Protein AF-A0A351D1X6-F1 (afdb_monomer)

Structure (mmCIF, N/CA/C/O backbone):
data_AF-A0A351D1X6-F1
#
_entry.id   AF-A0A351D1X6-F1
#
loop_
_atom_site.group_PDB
_atom_site.id
_atom_site.type_symbol
_atom_site.label_atom_id
_atom_site.label_alt_id
_atom_site.label_comp_id
_atom_site.label_asym_id
_atom_site.label_entity_id
_atom_site.label_seq_id
_atom_site.pdbx_PDB_ins_code
_atom_site.Cartn_x
_atom_site.Cartn_y
_atom_site.Cartn_z
_atom_site.occupancy
_atom_site.B_iso_or_equiv
_atom_site.auth_seq_id
_atom_site.auth_comp_id
_atom_site.auth_asym_id
_atom_site.auth_atom_id
_atom_site.pdbx_PDB_model_num
ATOM 1 N N . MET A 1 1 ? 27.688 -21.313 -20.473 1.00 49.59 1 MET A N 1
ATOM 2 C CA . MET A 1 1 ? 27.042 -20.273 -21.289 1.00 49.59 1 MET A CA 1
ATOM 3 C C . MET A 1 1 ? 27.220 -18.978 -20.547 1.00 49.59 1 MET A C 1
ATOM 5 O O . MET A 1 1 ? 26.567 -18.770 -19.530 1.00 49.59 1 MET A O 1
ATOM 9 N N . THR A 1 2 ? 28.220 -18.213 -20.957 1.00 63.78 2 THR A N 1
ATOM 10 C CA . THR A 1 2 ? 28.425 -16.863 -20.438 1.00 63.78 2 THR A CA 1
ATOM 11 C C . THR A 1 2 ? 27.313 -15.959 -20.983 1.00 63.78 2 THR A C 1
ATOM 13 O O . THR A 1 2 ? 26.725 -16.268 -22.016 1.00 63.78 2 THR A O 1
ATOM 16 N N . GLU A 1 3 ? 26.976 -14.866 -20.295 1.00 62.94 3 GLU A N 1
ATOM 17 C CA . GLU A 1 3 ? 25.998 -13.885 -20.813 1.00 62.94 3 GLU A CA 1
ATOM 18 C C . GLU A 1 3 ? 26.457 -13.287 -22.157 1.00 62.94 3 GLU A C 1
ATOM 20 O O . GLU A 1 3 ? 25.637 -12.904 -22.985 1.00 62.94 3 GLU A O 1
ATOM 25 N N . PHE A 1 4 ? 27.769 -13.311 -22.407 1.00 60.38 4 PHE A N 1
ATOM 26 C CA . PH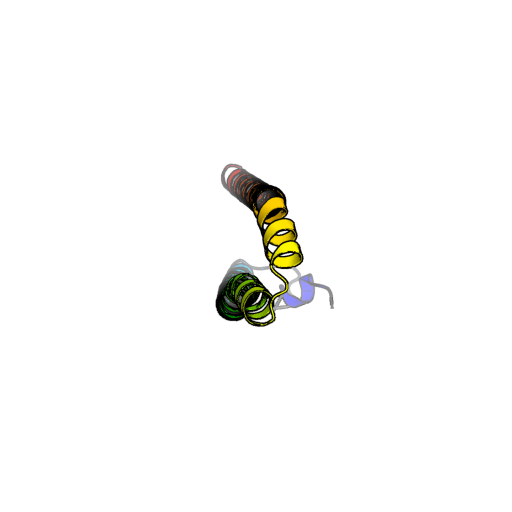E A 1 4 ? 28.383 -12.944 -23.677 1.00 60.38 4 PHE A CA 1
ATOM 27 C C . PHE A 1 4 ? 27.988 -13.902 -24.813 1.00 60.38 4 PHE A C 1
ATOM 29 O O . PHE A 1 4 ? 27.572 -13.429 -25.859 1.00 60.38 4 PHE A O 1
ATOM 36 N N . ASP A 1 5 ? 27.977 -15.222 -24.575 1.00 61.09 5 ASP A N 1
ATOM 37 C CA . ASP A 1 5 ? 27.542 -16.231 -25.567 1.00 61.09 5 ASP A CA 1
ATOM 38 C C . ASP A 1 5 ? 26.042 -16.144 -25.919 1.00 61.09 5 ASP A C 1
ATOM 40 O O . ASP A 1 5 ? 25.582 -16.802 -26.848 1.00 61.09 5 ASP A O 1
ATOM 44 N N . LYS A 1 6 ? 25.242 -15.422 -25.122 1.00 60.66 6 LYS A N 1
ATOM 45 C CA . LYS A 1 6 ? 23.818 -15.172 -25.411 1.00 60.66 6 LYS A CA 1
ATOM 46 C C . LYS A 1 6 ? 23.604 -13.878 -26.190 1.00 60.66 6 LYS A C 1
ATOM 48 O O . LYS A 1 6 ? 22.630 -13.777 -26.927 1.00 60.66 6 LYS A O 1
ATOM 53 N N . ALA A 1 7 ? 24.470 -12.892 -25.966 1.00 60.47 7 ALA A N 1
ATOM 54 C CA . ALA A 1 7 ? 24.459 -11.612 -26.661 1.00 60.47 7 ALA A CA 1
ATOM 55 C C . ALA A 1 7 ? 25.064 -11.734 -28.067 1.00 60.47 7 ALA A C 1
ATOM 57 O O . ALA A 1 7 ? 24.531 -11.173 -29.021 1.00 60.47 7 ALA A O 1
ATOM 58 N N . ASP A 1 8 ? 26.138 -12.510 -28.175 1.00 61.69 8 ASP A N 1
ATOM 59 C CA . ASP A 1 8 ? 26.798 -12.891 -29.414 1.00 61.69 8 ASP A CA 1
ATOM 60 C C . ASP A 1 8 ? 26.006 -14.035 -30.072 1.00 61.69 8 ASP A C 1
ATOM 62 O O . ASP A 1 8 ? 26.141 -15.214 -29.738 1.00 61.69 8 ASP A O 1
ATOM 66 N N . THR A 1 9 ? 25.084 -13.670 -30.962 1.00 63.66 9 THR A N 1
ATOM 67 C CA . THR A 1 9 ? 24.190 -14.622 -31.636 1.00 63.66 9 THR A CA 1
ATOM 68 C C . THR A 1 9 ? 24.885 -15.272 -32.837 1.00 63.66 9 THR A C 1
ATOM 70 O O . THR A 1 9 ? 24.424 -16.304 -33.333 1.00 63.66 9 THR A O 1
ATOM 73 N N . ASN A 1 10 ? 25.966 -14.664 -33.335 1.00 65.00 10 ASN A N 1
ATOM 74 C CA . ASN A 1 10 ? 26.692 -15.091 -34.529 1.00 65.00 10 ASN A CA 1
ATOM 75 C C . ASN A 1 10 ? 28.016 -15.840 -34.210 1.00 65.00 10 ASN A C 1
ATOM 77 O O . ASN A 1 10 ? 28.556 -16.504 -35.098 1.00 65.00 10 ASN A O 1
ATOM 81 N N . GLY A 1 11 ? 28.473 -15.820 -32.953 1.00 63.62 11 GLY A N 1
ATOM 82 C CA . GLY A 1 11 ? 29.649 -16.519 -32.433 1.00 63.62 11 GLY A CA 1
ATOM 83 C C . GLY A 1 11 ? 30.989 -15.896 -32.835 1.00 63.62 11 GLY A C 1
ATOM 84 O O . GLY A 1 11 ? 31.988 -16.619 -32.910 1.00 63.62 11 GLY A O 1
ATOM 85 N N . ASP A 1 12 ? 31.020 -14.603 -33.162 1.00 64.94 12 ASP A N 1
ATOM 86 C CA . ASP A 1 12 ? 32.206 -13.906 -33.674 1.00 64.94 12 ASP A CA 1
ATOM 87 C C . ASP A 1 12 ? 33.110 -13.305 -32.577 1.00 64.94 12 ASP A C 1
ATOM 89 O O . ASP A 1 12 ? 34.203 -12.805 -32.867 1.00 64.94 12 ASP A O 1
ATOM 93 N N . GLY A 1 13 ? 32.703 -13.412 -31.310 1.00 64.19 13 GLY A N 1
ATOM 94 C CA . GLY A 1 13 ? 33.429 -12.910 -30.150 1.00 64.19 13 GLY A CA 1
ATOM 95 C C . GLY A 1 13 ? 33.337 -11.393 -29.958 1.00 64.19 13 GLY A C 1
ATOM 96 O O . GLY A 1 13 ? 34.010 -10.870 -29.063 1.00 64.19 13 GLY A O 1
ATOM 97 N N . VAL A 1 14 ? 32.535 -10.674 -30.757 1.00 67.69 14 VAL A N 1
ATOM 98 C CA . VAL A 1 14 ? 32.355 -9.217 -30.686 1.00 67.69 14 VAL A CA 1
ATOM 99 C C . VAL A 1 14 ? 30.894 -8.847 -30.944 1.00 67.69 14 VAL A C 1
ATOM 101 O O . VAL A 1 14 ? 30.435 -8.871 -32.073 1.00 67.69 14 VAL A O 1
ATOM 104 N N . ILE A 1 15 ? 30.195 -8.345 -29.922 1.00 70.25 15 ILE A N 1
ATOM 105 C CA . ILE A 1 15 ? 28.789 -7.933 -30.066 1.00 70.25 15 ILE A CA 1
ATOM 106 C C . ILE A 1 15 ? 28.661 -6.829 -31.128 1.00 70.25 15 ILE A C 1
ATOM 108 O O . ILE A 1 15 ? 29.071 -5.679 -30.912 1.00 70.25 15 ILE A O 1
ATOM 112 N N . GLN A 1 16 ? 28.071 -7.179 -32.267 1.00 69.88 16 GLN A N 1
ATOM 113 C CA . GLN A 1 16 ? 27.883 -6.280 -33.401 1.00 69.88 16 GLN A CA 1
ATOM 114 C C . GLN A 1 16 ? 26.750 -5.273 -33.120 1.00 69.88 16 GLN A C 1
ATOM 116 O O . GLN A 1 16 ? 25.864 -5.537 -32.302 1.00 69.88 16 GLN A O 1
ATOM 121 N N . PRO A 1 17 ? 26.730 -4.093 -33.774 1.00 73.00 17 PRO A N 1
ATOM 122 C CA . PRO A 1 17 ? 25.690 -3.076 -33.560 1.00 73.00 17 PRO A CA 1
ATOM 123 C C . PRO A 1 17 ? 24.256 -3.609 -33.738 1.00 73.00 17 PRO A C 1
ATOM 125 O O . PRO A 1 17 ? 23.349 -3.178 -33.026 1.00 73.00 17 PRO A O 1
ATOM 128 N N . ASP A 1 18 ? 24.068 -4.594 -34.615 1.00 73.44 18 ASP A N 1
ATOM 129 C CA . ASP A 1 18 ? 22.777 -5.235 -34.881 1.00 73.44 18 ASP A CA 1
ATOM 130 C C . ASP A 1 18 ? 22.311 -6.128 -33.711 1.00 73.44 18 ASP A C 1
ATOM 132 O O . ASP A 1 18 ? 21.114 -6.268 -33.442 1.00 73.44 18 ASP A O 1
ATOM 136 N N . GLU A 1 19 ? 23.255 -6.736 -32.991 1.00 69.50 19 GLU A N 1
ATOM 137 C CA . GLU A 1 19 ? 22.998 -7.560 -31.805 1.00 69.50 19 GLU A CA 1
ATOM 138 C C . GLU A 1 19 ? 22.695 -6.683 -30.587 1.00 69.50 19 GLU A C 1
ATOM 140 O O . GLU A 1 19 ? 21.757 -6.962 -29.838 1.00 69.50 19 GLU A O 1
ATOM 145 N N . TRP A 1 20 ? 23.384 -5.543 -30.461 1.00 74.31 20 TRP A N 1
ATOM 146 C CA . TRP A 1 20 ? 23.038 -4.497 -29.495 1.00 74.31 20 TRP A CA 1
ATOM 147 C C . TRP A 1 20 ? 21.616 -3.966 -29.690 1.00 74.31 20 TRP A C 1
ATOM 149 O O . TRP A 1 20 ? 20.906 -3.731 -28.712 1.00 74.31 20 TRP A O 1
ATOM 159 N N . GLU A 1 21 ? 21.170 -3.768 -30.932 1.00 76.00 21 GLU A N 1
ATOM 160 C CA . GLU A 1 21 ? 19.814 -3.285 -31.200 1.00 76.00 21 GLU A CA 1
ATOM 161 C C . GLU A 1 21 ? 18.750 -4.311 -30.782 1.00 76.00 21 GLU A C 1
ATOM 163 O O . GLU A 1 21 ? 17.751 -3.945 -30.155 1.00 76.00 21 GLU A O 1
ATOM 168 N N . LYS A 1 22 ? 18.988 -5.604 -31.038 1.00 75.75 22 LYS A N 1
ATOM 169 C CA . LYS A 1 22 ? 18.106 -6.692 -30.583 1.00 75.75 22 LYS A CA 1
ATOM 170 C C . LYS A 1 22 ? 18.029 -6.774 -29.061 1.00 75.75 22 LYS A C 1
ATOM 172 O O . LYS A 1 22 ? 16.920 -6.842 -28.531 1.00 75.75 22 LYS A O 1
ATOM 177 N N . LEU A 1 23 ? 19.167 -6.686 -28.371 1.00 77.06 23 LEU A N 1
ATOM 178 C CA . LEU A 1 23 ? 19.213 -6.670 -26.906 1.00 77.06 23 LEU A CA 1
ATOM 179 C C . LEU A 1 23 ? 18.434 -5.480 -26.336 1.00 77.06 23 LEU A C 1
ATOM 181 O O . LEU A 1 23 ? 17.584 -5.658 -25.468 1.00 77.06 23 LEU A O 1
ATOM 185 N N . ARG A 1 24 ? 18.606 -4.276 -26.897 1.00 77.81 24 ARG A N 1
ATOM 186 C CA . ARG A 1 24 ? 17.842 -3.085 -26.478 1.00 77.81 24 ARG A CA 1
ATOM 187 C C . ARG A 1 24 ? 16.337 -3.225 -26.706 1.00 77.81 24 ARG A C 1
ATOM 189 O O . ARG A 1 24 ? 15.539 -2.686 -25.937 1.00 77.81 24 ARG A O 1
ATOM 196 N N . LEU A 1 25 ? 15.920 -3.896 -27.780 1.00 78.44 25 LEU A N 1
ATOM 197 C CA . LEU A 1 25 ? 14.504 -4.168 -28.040 1.00 78.44 25 LEU A CA 1
ATOM 198 C C . LEU A 1 25 ? 13.929 -5.170 -27.034 1.00 78.44 25 LEU A C 1
ATOM 200 O O . LEU A 1 25 ? 12.780 -5.017 -26.614 1.00 78.44 25 LEU A O 1
ATOM 204 N N . GLU A 1 26 ? 14.711 -6.171 -26.638 1.00 82.00 26 GLU A N 1
ATOM 205 C CA . GLU A 1 26 ? 14.323 -7.163 -25.638 1.00 82.00 26 GLU A CA 1
ATOM 206 C C . GLU A 1 26 ? 14.251 -6.559 -24.227 1.00 82.00 26 GLU A C 1
ATOM 208 O O . GLU A 1 26 ? 13.243 -6.739 -23.543 1.00 82.00 26 GLU A O 1
ATOM 213 N N . GLU A 1 27 ? 15.219 -5.722 -23.845 1.00 80.25 27 GLU A N 1
ATOM 214 C CA . GLU A 1 27 ? 15.186 -4.932 -22.606 1.00 80.25 27 GLU A CA 1
ATOM 215 C C . GLU A 1 27 ? 13.928 -4.059 -22.518 1.00 80.25 27 GLU A C 1
ATOM 217 O O . GLU A 1 27 ? 13.216 -4.093 -21.514 1.00 80.25 27 GLU A O 1
ATOM 222 N N . ARG A 1 28 ? 13.578 -3.333 -23.593 1.00 81.19 28 ARG A N 1
ATOM 223 C CA . ARG A 1 28 ? 12.336 -2.539 -23.619 1.00 81.19 28 ARG A CA 1
ATOM 224 C C . ARG A 1 28 ? 11.088 -3.402 -23.465 1.00 81.19 28 ARG A C 1
ATOM 226 O O . ARG A 1 28 ? 10.123 -2.965 -22.843 1.00 81.19 28 ARG A O 1
ATOM 233 N N . ARG A 1 29 ? 11.060 -4.600 -24.058 1.00 84.81 29 ARG A N 1
ATOM 234 C CA . ARG A 1 29 ? 9.922 -5.521 -23.909 1.00 84.81 29 ARG A CA 1
ATOM 235 C C . ARG A 1 29 ? 9.775 -5.985 -22.463 1.00 84.81 29 ARG A C 1
ATOM 237 O O . ARG A 1 29 ? 8.654 -5.998 -21.958 1.00 84.81 29 ARG A O 1
ATOM 244 N N . LEU A 1 30 ? 10.883 -6.324 -21.807 1.00 81.38 30 LEU A N 1
ATOM 245 C CA . LEU A 1 30 ? 10.898 -6.722 -20.400 1.00 81.38 30 LEU A CA 1
ATOM 246 C C . LEU A 1 30 ? 10.462 -5.570 -19.487 1.00 81.38 30 LEU A C 1
ATOM 248 O O . LEU A 1 30 ? 9.588 -5.767 -18.651 1.00 81.38 30 LEU A O 1
ATOM 252 N N . GLU A 1 31 ? 10.955 -4.350 -19.721 1.00 84.38 31 GLU A N 1
ATOM 253 C CA . GLU A 1 31 ? 10.553 -3.160 -18.957 1.00 84.38 31 GLU A CA 1
ATOM 254 C C . GLU A 1 31 ? 9.043 -2.878 -19.069 1.00 84.38 31 GLU A C 1
ATOM 256 O O . GLU A 1 31 ? 8.379 -2.532 -18.087 1.00 84.38 31 GLU A O 1
ATOM 261 N N . ILE A 1 32 ? 8.469 -3.043 -20.267 1.00 80.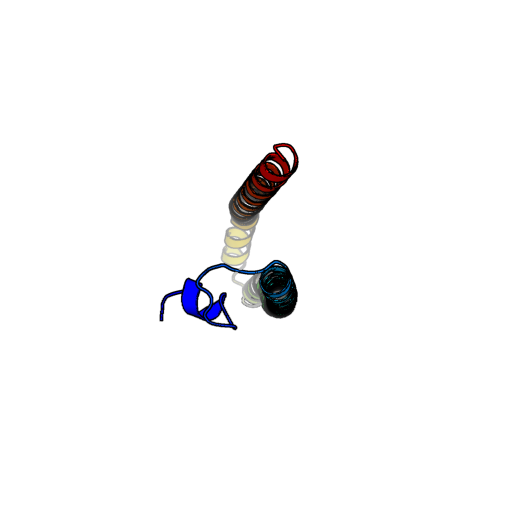25 32 ILE A N 1
ATOM 262 C CA . ILE A 1 32 ? 7.023 -2.897 -20.480 1.00 80.25 32 ILE A CA 1
ATOM 263 C C . ILE A 1 32 ? 6.252 -3.960 -19.686 1.00 80.25 32 ILE A C 1
ATOM 265 O O . ILE A 1 32 ? 5.271 -3.616 -19.026 1.00 80.25 32 ILE A O 1
ATOM 269 N N . ASN A 1 33 ? 6.707 -5.215 -19.710 1.00 85.88 33 ASN A N 1
ATOM 270 C CA . ASN A 1 33 ? 6.066 -6.317 -18.992 1.00 85.88 33 ASN A CA 1
ATOM 271 C C . ASN A 1 33 ? 6.122 -6.115 -17.467 1.00 85.88 33 ASN A C 1
ATOM 273 O O . ASN A 1 33 ? 5.097 -6.196 -16.789 1.00 85.88 33 ASN A O 1
ATOM 277 N N . ASP A 1 34 ? 7.284 -5.739 -16.931 1.00 84.94 34 ASP A N 1
ATOM 278 C CA . ASP A 1 34 ? 7.448 -5.442 -15.505 1.00 84.94 34 ASP A CA 1
ATOM 279 C C . ASP A 1 34 ? 6.540 -4.292 -15.052 1.00 84.94 34 ASP A C 1
ATOM 281 O O . ASP A 1 34 ? 5.941 -4.336 -13.970 1.00 84.94 34 ASP A O 1
ATOM 285 N N . ARG A 1 35 ? 6.377 -3.261 -15.890 1.00 83.31 35 ARG A N 1
ATOM 286 C CA . ARG A 1 35 ? 5.475 -2.142 -15.599 1.00 83.31 35 ARG A CA 1
ATOM 287 C C . ARG A 1 35 ? 4.014 -2.577 -15.550 1.00 83.31 35 ARG A C 1
ATOM 289 O O . ARG A 1 35 ? 3.275 -2.094 -14.689 1.00 83.31 35 ARG A O 1
ATOM 296 N N . ASP A 1 36 ? 3.595 -3.459 -16.445 1.00 82.50 36 ASP A N 1
ATOM 297 C CA . ASP A 1 36 ? 2.218 -3.948 -16.476 1.00 82.50 36 ASP A CA 1
ATOM 298 C C . ASP A 1 36 ? 1.927 -4.862 -15.276 1.00 82.50 36 ASP A C 1
ATOM 300 O O . ASP A 1 36 ? 0.929 -4.653 -14.580 1.00 82.50 36 ASP A O 1
ATOM 304 N N . LEU A 1 37 ? 2.856 -5.757 -14.921 1.00 85.25 37 LEU A N 1
ATOM 305 C CA . LEU A 1 37 ? 2.765 -6.572 -13.703 1.00 85.25 37 LEU A CA 1
ATOM 306 C C . LEU A 1 37 ? 2.648 -5.711 -12.440 1.00 85.25 37 LEU A C 1
ATOM 308 O O . LEU A 1 37 ? 1.825 -5.989 -11.562 1.00 85.25 37 LEU A O 1
ATOM 312 N N . LYS A 1 38 ? 3.429 -4.628 -12.354 1.00 81.31 38 LYS A N 1
ATOM 313 C CA . LYS A 1 38 ? 3.358 -3.688 -11.230 1.00 81.31 38 LYS A CA 1
ATOM 314 C C . LYS A 1 38 ? 1.990 -3.009 -11.131 1.00 81.31 38 LYS A C 1
ATOM 316 O O . LYS A 1 38 ? 1.469 -2.874 -10.026 1.00 81.31 38 LYS A O 1
ATOM 321 N N . ARG A 1 39 ? 1.389 -2.610 -12.257 1.00 83.00 39 ARG A N 1
ATOM 322 C CA . ARG A 1 39 ? 0.063 -1.962 -12.292 1.00 83.00 39 ARG A CA 1
ATOM 323 C C . ARG A 1 39 ? -1.054 -2.898 -11.847 1.00 83.00 39 ARG A C 1
ATOM 325 O O . ARG A 1 39 ? -1.957 -2.476 -11.122 1.00 83.00 39 ARG A O 1
ATOM 332 N N . ASP A 1 40 ? -1.004 -4.153 -12.271 1.00 85.38 40 ASP A N 1
ATOM 333 C CA . ASP A 1 40 ? -2.008 -5.142 -11.881 1.00 85.38 40 ASP A CA 1
ATOM 334 C C . ASP A 1 40 ? -1.873 -5.526 -10.407 1.00 85.38 40 ASP A C 1
ATOM 336 O O . ASP A 1 40 ? -2.877 -5.624 -9.692 1.00 85.38 40 ASP A O 1
ATOM 340 N N . ALA A 1 41 ? -0.635 -5.649 -9.921 1.00 83.44 41 ALA A N 1
ATOM 341 C CA . ALA A 1 41 ? -0.358 -5.798 -8.501 1.00 83.44 41 ALA A CA 1
ATOM 342 C C . ALA A 1 41 ? -0.919 -4.610 -7.703 1.00 83.44 41 ALA A C 1
ATOM 344 O O . ALA A 1 41 ? -1.661 -4.818 -6.743 1.00 83.44 41 ALA A O 1
ATOM 345 N N . GLU A 1 42 ? -0.635 -3.376 -8.125 1.00 83.88 42 GLU A N 1
ATOM 346 C CA . GLU A 1 42 ? -1.123 -2.160 -7.471 1.00 83.88 42 GLU A CA 1
ATOM 347 C C . GLU A 1 42 ? -2.650 -2.163 -7.357 1.00 83.88 42 GLU A C 1
ATOM 349 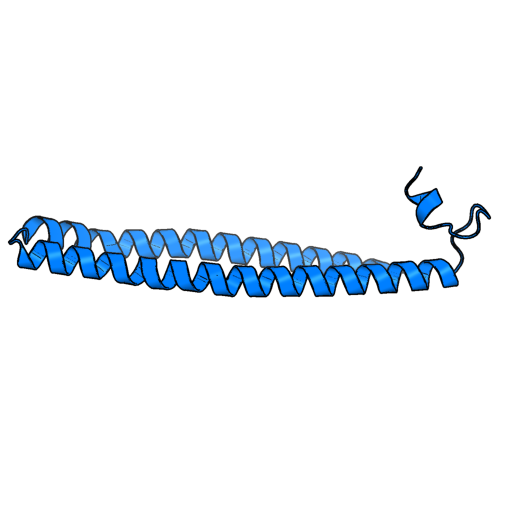O O . GLU A 1 42 ? -3.169 -2.074 -6.249 1.00 83.88 42 GLU A O 1
ATOM 354 N N . ARG A 1 43 ? -3.385 -2.408 -8.451 1.00 85.56 43 ARG A N 1
ATOM 355 C CA . ARG A 1 43 ? -4.859 -2.488 -8.425 1.00 85.56 43 ARG A CA 1
ATOM 356 C C . ARG A 1 43 ? -5.381 -3.520 -7.429 1.00 85.56 43 ARG A C 1
ATOM 358 O O . ARG A 1 43 ? -6.335 -3.246 -6.698 1.00 85.56 43 ARG A O 1
ATOM 365 N N . ARG A 1 44 ? -4.764 -4.703 -7.392 1.00 83.12 44 ARG A N 1
ATOM 366 C CA . ARG A 1 44 ? -5.180 -5.782 -6.492 1.00 83.12 44 ARG A CA 1
ATOM 367 C C . ARG A 1 44 ? -4.939 -5.410 -5.030 1.00 83.12 44 ARG A C 1
ATOM 369 O O . ARG A 1 44 ? -5.837 -5.586 -4.209 1.00 83.12 44 ARG A O 1
ATOM 376 N N . TYR A 1 45 ? -3.769 -4.864 -4.706 1.00 85.19 45 TYR A N 1
ATOM 377 C CA . TYR A 1 45 ? -3.426 -4.472 -3.338 1.00 85.19 45 TYR A CA 1
ATOM 378 C C . TYR A 1 45 ? -4.180 -3.226 -2.871 1.00 85.19 45 TYR A C 1
ATOM 380 O O . TYR A 1 45 ? -4.597 -3.184 -1.715 1.00 85.19 45 TYR A O 1
ATOM 388 N N . THR A 1 46 ? -4.443 -2.254 -3.750 1.00 87.00 46 THR A N 1
ATOM 389 C CA . THR A 1 46 ? -5.280 -1.090 -3.429 1.00 87.00 46 THR A CA 1
ATOM 390 C C . THR A 1 46 ? -6.685 -1.525 -3.016 1.00 87.00 46 THR A C 1
ATOM 392 O O . THR A 1 46 ? -7.214 -1.000 -2.041 1.00 87.00 46 THR A O 1
ATOM 395 N N . GLY A 1 47 ? -7.271 -2.527 -3.682 1.00 83.19 47 GLY A N 1
ATOM 396 C CA . GLY A 1 47 ? -8.567 -3.086 -3.281 1.00 83.19 47 GLY A CA 1
ATOM 397 C C . GLY A 1 47 ? -8.562 -3.646 -1.853 1.00 83.19 47 GLY A C 1
ATOM 398 O O . GLY A 1 47 ? -9.452 -3.337 -1.062 1.00 83.19 47 GLY 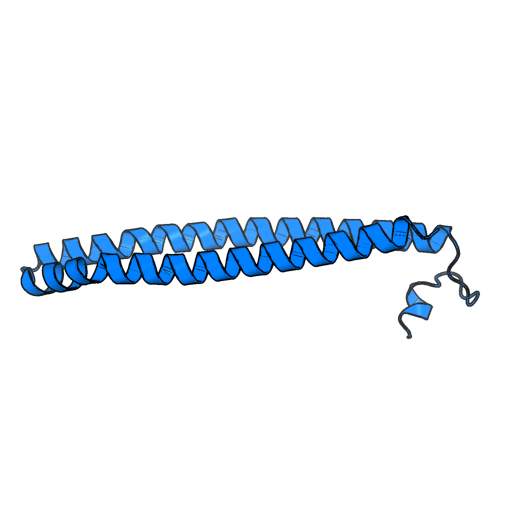A O 1
ATOM 399 N N . PHE A 1 48 ? -7.524 -4.406 -1.489 1.00 85.62 48 PHE A N 1
ATOM 400 C CA . PHE A 1 48 ? -7.360 -4.914 -0.122 1.00 85.62 48 PHE A CA 1
ATOM 401 C C . PHE A 1 48 ? -7.093 -3.803 0.901 1.00 85.62 48 PHE A C 1
ATOM 403 O O . PHE A 1 48 ? -7.626 -3.858 2.007 1.00 85.62 48 PHE A O 1
ATOM 410 N N . ALA A 1 49 ? -6.318 -2.781 0.538 1.00 86.50 49 ALA A N 1
ATOM 411 C CA . ALA A 1 49 ? -6.059 -1.631 1.400 1.00 86.50 49 ALA A CA 1
ATOM 412 C C . ALA A 1 49 ? -7.341 -0.826 1.680 1.00 86.50 49 ALA A C 1
ATOM 414 O O . ALA A 1 49 ? -7.614 -0.489 2.832 1.00 86.50 49 ALA A O 1
ATOM 415 N N . LEU A 1 50 ? -8.163 -0.578 0.652 1.00 86.00 50 LEU A N 1
ATOM 416 C CA . LEU A 1 50 ? -9.459 0.094 0.793 1.00 86.00 50 LEU A CA 1
ATOM 417 C C . LEU A 1 50 ? -10.427 -0.718 1.663 1.00 86.00 50 LEU A C 1
ATOM 419 O O . LEU A 1 50 ? -11.089 -0.153 2.532 1.00 86.00 50 LEU A O 1
ATOM 423 N N . ALA A 1 51 ? -10.470 -2.042 1.488 1.00 88.69 51 ALA A N 1
ATOM 424 C CA . ALA A 1 51 ? -11.259 -2.916 2.352 1.00 88.69 51 ALA A CA 1
ATOM 425 C C . ALA A 1 51 ? -10.772 -2.861 3.813 1.00 88.69 51 ALA A C 1
ATOM 427 O O . ALA A 1 51 ? -11.581 -2.701 4.725 1.00 88.69 51 ALA A O 1
ATOM 428 N N . GLY A 1 52 ? -9.456 -2.915 4.044 1.00 85.62 52 GLY A N 1
ATOM 429 C CA . GLY A 1 52 ? -8.856 -2.796 5.377 1.00 85.62 52 GLY A CA 1
ATOM 430 C C . GLY A 1 52 ? -9.186 -1.475 6.076 1.00 85.62 52 GLY A C 1
ATOM 431 O O . GLY A 1 52 ? -9.508 -1.471 7.264 1.00 85.62 52 GLY A O 1
ATOM 432 N N . MET A 1 53 ? -9.189 -0.364 5.334 1.00 85.94 53 MET A N 1
ATOM 433 C CA . MET A 1 53 ? -9.535 0.957 5.867 1.00 85.94 53 MET A CA 1
ATOM 434 C C . MET A 1 53 ? -11.001 1.048 6.323 1.00 85.94 53 MET A C 1
ATOM 436 O O . MET A 1 53 ? -11.296 1.777 7.267 1.00 85.94 53 MET A O 1
ATOM 440 N N . LEU A 1 54 ? -11.911 0.286 5.704 1.00 87.19 54 LEU A N 1
ATOM 441 C CA . LEU A 1 54 ? -13.326 0.214 6.093 1.00 87.19 54 LEU A CA 1
ATOM 442 C C . LEU A 1 54 ? -13.593 -0.760 7.248 1.00 87.19 54 LEU A C 1
ATOM 444 O O . LEU A 1 54 ? -14.546 -0.566 8.001 1.00 87.19 54 LEU A O 1
ATOM 448 N N . ILE A 1 55 ? -12.750 -1.780 7.432 1.00 90.38 55 ILE A N 1
ATOM 449 C CA . ILE A 1 55 ? -12.893 -2.745 8.533 1.00 90.38 55 ILE A CA 1
ATOM 450 C C 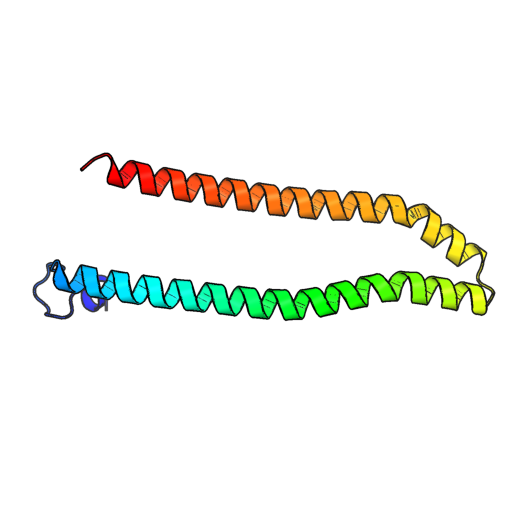. ILE A 1 55 ? -12.723 -2.061 9.897 1.00 90.38 55 ILE A C 1
ATOM 452 O O . ILE A 1 55 ? -13.471 -2.360 10.825 1.00 90.38 55 ILE A O 1
ATOM 456 N N . TYR A 1 56 ? -11.788 -1.116 10.026 1.00 83.56 56 TYR A N 1
ATOM 457 C CA . TYR A 1 56 ? -11.542 -0.397 11.281 1.00 83.56 56 TYR A CA 1
ATOM 458 C C . TYR A 1 56 ? -12.790 0.330 11.838 1.00 83.56 56 TYR A C 1
ATOM 460 O O . TYR A 1 56 ? -13.208 0.011 12.954 1.00 83.56 56 TYR A O 1
ATOM 468 N N . PRO A 1 57 ? -13.456 1.238 11.092 1.00 85.06 57 PRO A N 1
ATOM 469 C CA . PRO A 1 57 ? -14.683 1.878 11.563 1.00 85.06 57 PRO A CA 1
ATOM 470 C C . PRO A 1 57 ? -15.853 0.894 11.689 1.00 85.06 57 PRO A C 1
ATOM 472 O O . PRO A 1 57 ? -16.700 1.074 12.561 1.00 85.06 57 PRO A O 1
ATOM 475 N N . PHE A 1 58 ? -15.894 -0.169 10.876 1.00 88.12 58 PHE A N 1
ATOM 476 C CA . PHE A 1 58 ? -16.920 -1.206 10.989 1.00 88.12 58 PHE A CA 1
ATOM 477 C C . PHE A 1 58 ? -16.848 -1.948 12.333 1.00 88.12 58 PHE A C 1
ATOM 479 O O . PHE A 1 58 ? -17.877 -2.171 12.969 1.00 88.12 58 PHE A O 1
ATOM 486 N N . ILE A 1 59 ? -15.642 -2.272 12.812 1.00 86.25 59 ILE A N 1
ATOM 487 C CA . ILE A 1 59 ? -15.441 -2.902 14.126 1.00 86.25 59 ILE A CA 1
ATOM 488 C C . ILE A 1 59 ? -15.812 -1.942 15.263 1.00 86.25 59 ILE A C 1
ATOM 490 O O . ILE A 1 59 ? -16.438 -2.370 16.229 1.00 86.25 59 ILE A O 1
ATOM 494 N N . ILE A 1 60 ? -15.477 -0.651 15.150 1.00 84.12 60 ILE A N 1
ATOM 495 C CA . ILE A 1 60 ? -15.850 0.361 16.155 1.00 84.12 60 ILE A CA 1
ATOM 496 C C . ILE A 1 60 ? -17.373 0.490 16.252 1.00 84.12 60 ILE A C 1
ATOM 498 O O . ILE A 1 60 ? -17.923 0.492 17.354 1.00 84.12 60 ILE A O 1
ATOM 502 N N . LEU A 1 61 ? -18.061 0.539 15.107 1.00 85.00 61 LEU A N 1
ATOM 503 C CA . LEU A 1 61 ? -19.521 0.558 15.053 1.00 85.00 61 LEU A CA 1
ATOM 504 C C . LEU A 1 61 ? -20.109 -0.684 15.739 1.00 85.00 61 LEU A C 1
ATOM 506 O O . LEU A 1 61 ? -21.002 -0.564 16.573 1.00 85.00 61 LEU A O 1
ATOM 510 N N . LEU A 1 62 ? -19.578 -1.870 15.432 1.00 86.38 62 LEU A N 1
ATOM 511 C CA . LEU A 1 62 ? -20.022 -3.135 16.018 1.00 86.38 62 LEU A CA 1
ATOM 512 C C . LEU A 1 62 ? -19.800 -3.153 17.543 1.00 86.38 62 LEU A C 1
ATOM 514 O O . LEU A 1 62 ? -20.698 -3.534 18.290 1.00 86.38 62 LEU A O 1
ATOM 518 N N . ALA A 1 63 ? -18.649 -2.674 18.020 1.00 83.75 63 ALA A N 1
ATOM 519 C CA . ALA A 1 63 ? -18.347 -2.563 19.445 1.00 83.75 63 ALA A CA 1
ATOM 520 C C . ALA A 1 63 ? -19.314 -1.617 20.177 1.00 83.75 63 ALA A C 1
ATOM 522 O O . ALA A 1 63 ? -19.758 -1.944 21.278 1.00 83.75 63 ALA A O 1
ATOM 523 N N . SER A 1 64 ? -19.684 -0.491 19.558 1.00 80.00 64 SER A N 1
ATOM 524 C CA . SER A 1 64 ? -20.680 0.430 20.117 1.00 80.00 64 SER A CA 1
ATOM 525 C C . SER A 1 64 ? -22.084 -0.191 20.145 1.00 80.00 64 SER A C 1
ATOM 527 O O . SER A 1 64 ? -22.764 -0.112 21.163 1.00 80.00 64 SER A O 1
ATOM 529 N N . VAL A 1 65 ? -22.493 -0.919 19.097 1.00 82.12 65 VAL A N 1
ATOM 530 C CA . VAL A 1 65 ? -23.790 -1.632 19.067 1.00 82.12 65 VAL A CA 1
ATOM 531 C C . VAL A 1 65 ? -23.868 -2.746 20.122 1.00 82.12 65 VAL A C 1
ATOM 533 O O . VAL A 1 65 ? -24.940 -3.003 20.665 1.00 82.12 65 VAL A O 1
ATOM 536 N N . LEU A 1 66 ? -22.744 -3.386 20.455 1.00 85.56 66 LEU A N 1
ATOM 537 C CA . LEU A 1 66 ? -22.649 -4.388 21.526 1.00 85.56 66 LEU A CA 1
ATOM 538 C C . LEU A 1 66 ? -22.523 -3.783 22.942 1.00 85.56 66 LEU A C 1
ATOM 540 O O . LEU A 1 66 ? -22.455 -4.538 23.912 1.00 85.56 66 LEU A O 1
ATOM 544 N N . GLY A 1 67 ? -22.493 -2.452 23.082 1.00 84.00 67 GLY A N 1
ATOM 545 C CA . GLY A 1 67 ? -22.413 -1.757 24.373 1.00 84.00 67 GLY A CA 1
ATOM 546 C C . GLY A 1 67 ? -20.999 -1.634 24.959 1.00 84.00 67 GLY A C 1
ATOM 547 O O . GLY A 1 67 ? -20.843 -1.320 26.140 1.00 84.00 67 GLY A O 1
ATOM 548 N N . PHE A 1 68 ? -19.948 -1.863 24.164 1.00 83.06 68 PHE A N 1
ATOM 549 C CA . PHE A 1 68 ? -18.549 -1.683 24.572 1.00 83.06 68 PHE A CA 1
ATOM 550 C C . PHE A 1 68 ? -18.048 -0.247 24.339 1.00 83.06 68 PHE A C 1
ATOM 552 O O . PHE A 1 68 ? -16.971 -0.033 23.777 1.00 83.06 68 PHE A O 1
ATOM 559 N N . ASP A 1 69 ? -18.792 0.753 24.812 1.00 76.44 69 ASP A N 1
ATOM 560 C CA . ASP A 1 69 ? -18.501 2.169 24.535 1.00 76.44 69 ASP A CA 1
ATOM 561 C C . ASP A 1 69 ? -17.114 2.607 25.032 1.00 76.44 69 ASP A C 1
ATOM 563 O O . ASP A 1 69 ? -16.411 3.357 24.361 1.00 76.44 69 ASP A O 1
ATOM 567 N N . LYS A 1 70 ? -16.648 2.067 26.167 1.00 75.44 70 LYS A N 1
ATOM 568 C CA . LYS A 1 70 ? -15.292 2.351 26.671 1.00 75.44 70 LYS A CA 1
ATOM 569 C C . LYS A 1 70 ? -14.189 1.827 25.747 1.00 75.44 70 LYS A C 1
ATOM 571 O O . LYS A 1 70 ? -13.153 2.475 25.622 1.00 75.44 70 LYS A O 1
ATOM 576 N N . ALA A 1 71 ? -14.391 0.670 25.116 1.00 74.50 71 ALA A N 1
ATOM 577 C CA . ALA A 1 71 ? -13.415 0.104 24.186 1.00 74.50 71 ALA A CA 1
ATOM 578 C C . ALA A 1 71 ? -13.397 0.887 22.866 1.00 74.50 71 ALA A C 1
ATOM 580 O O . ALA A 1 71 ? -12.321 1.171 22.344 1.00 74.50 71 ALA A O 1
ATOM 581 N N . ALA A 1 72 ? -14.569 1.297 22.369 1.00 77.50 72 ALA A N 1
ATOM 582 C CA . ALA A 1 72 ? -14.690 2.133 21.176 1.00 77.50 72 ALA A CA 1
ATOM 583 C C . ALA A 1 72 ? -13.968 3.485 21.337 1.00 77.50 72 ALA A C 1
ATOM 585 O O . ALA A 1 72 ? -13.217 3.886 20.445 1.00 77.50 72 ALA A O 1
ATOM 586 N N . THR A 1 73 ? -14.128 4.154 22.484 1.00 79.12 73 THR A N 1
ATOM 587 C CA . THR A 1 73 ? -13.456 5.435 22.765 1.00 79.12 73 THR A CA 1
ATOM 588 C C . THR A 1 73 ? -11.940 5.280 22.862 1.00 79.12 73 THR A C 1
ATOM 590 O O . THR A 1 73 ? -11.219 5.997 22.177 1.00 79.12 73 THR A O 1
ATOM 593 N N . LEU A 1 74 ? -11.441 4.290 23.615 1.00 82.56 74 LEU A N 1
ATOM 594 C CA . LEU A 1 74 ? -9.995 4.042 23.741 1.00 82.56 74 LEU A CA 1
ATOM 595 C C . LEU A 1 74 ? -9.325 3.743 22.393 1.00 82.56 74 LEU A C 1
ATOM 597 O O . LEU A 1 74 ? -8.220 4.216 22.133 1.00 82.56 74 LEU A O 1
ATOM 601 N N . ILE A 1 75 ? -9.987 2.963 21.533 1.00 81.19 75 ILE A N 1
ATOM 602 C CA . ILE A 1 75 ? -9.488 2.648 20.188 1.00 81.19 75 ILE A CA 1
ATOM 603 C C . ILE A 1 75 ? -9.482 3.906 19.309 1.00 81.19 75 ILE A C 1
ATOM 605 O O . ILE A 1 75 ? -8.517 4.158 18.589 1.00 81.19 75 ILE A O 1
ATOM 609 N N . THR A 1 76 ? -10.526 4.731 19.396 1.00 81.38 76 THR A N 1
ATOM 610 C CA . THR A 1 76 ? -10.626 5.976 18.623 1.00 81.38 76 THR A CA 1
ATOM 611 C C . THR A 1 76 ? -9.564 6.997 19.042 1.00 81.38 76 THR A C 1
ATOM 613 O O . THR A 1 76 ? -8.963 7.635 18.178 1.00 81.38 76 THR A O 1
ATOM 616 N N . ASP A 1 77 ? -9.261 7.099 20.337 1.00 86.31 77 ASP A N 1
ATOM 617 C CA . ASP A 1 77 ? -8.285 8.058 20.867 1.00 86.31 77 ASP A CA 1
ATOM 618 C C . ASP A 1 77 ? -6.856 7.797 20.359 1.00 86.31 77 ASP A C 1
ATOM 620 O O . ASP A 1 77 ? -6.114 8.738 20.068 1.00 86.31 77 ASP A O 1
ATOM 624 N N . ILE A 1 78 ? -6.469 6.529 20.174 1.00 86.75 78 ILE A N 1
ATOM 625 C CA . ILE A 1 78 ? -5.140 6.166 19.647 1.00 86.75 78 ILE A CA 1
ATOM 626 C C . ILE A 1 78 ? -5.057 6.201 18.112 1.00 86.75 78 ILE A C 1
ATOM 628 O O . ILE A 1 78 ? -3.960 6.119 17.549 1.00 86.75 78 ILE A O 1
ATOM 632 N N . ALA A 1 79 ? -6.193 6.330 17.421 1.00 85.12 79 ALA A N 1
ATOM 633 C CA . ALA A 1 79 ? -6.276 6.221 15.965 1.00 85.12 79 ALA A CA 1
ATOM 634 C C . ALA A 1 79 ? -5.406 7.264 15.251 1.00 85.12 79 ALA A C 1
ATOM 636 O O . ALA A 1 79 ? -4.705 6.953 14.287 1.00 85.12 79 ALA A O 1
ATOM 637 N N . SER A 1 80 ? -5.423 8.502 15.752 1.00 85.19 80 SER A N 1
ATOM 638 C CA . SER A 1 80 ? -4.674 9.622 15.173 1.00 85.19 80 SER A CA 1
ATOM 639 C C . SER A 1 80 ? -3.164 9.356 15.160 1.00 85.19 80 SER A C 1
ATOM 641 O O . SER A 1 80 ? -2.504 9.570 14.143 1.00 85.19 80 SER A O 1
ATOM 643 N N . VAL A 1 81 ? -2.627 8.805 16.251 1.00 89.88 81 VAL A N 1
ATOM 644 C CA . VAL A 1 81 ? -1.204 8.473 16.395 1.00 89.88 81 VAL A CA 1
ATOM 645 C C . VAL A 1 81 ? -0.804 7.371 15.417 1.00 89.88 81 VAL A C 1
ATOM 647 O O . VAL A 1 81 ? 0.244 7.464 14.778 1.00 89.88 81 VAL A O 1
ATOM 650 N N . TYR A 1 82 ? -1.655 6.356 15.247 1.00 87.75 82 TYR A N 1
ATOM 651 C CA . TYR A 1 82 ? -1.397 5.266 14.309 1.00 87.75 82 TYR A CA 1
ATOM 652 C C . TYR A 1 82 ? -1.360 5.753 12.853 1.00 87.75 82 TYR A C 1
ATOM 654 O O . TYR A 1 82 ? -0.439 5.412 12.112 1.00 87.75 82 TYR A O 1
ATOM 662 N N . VAL A 1 83 ? -2.315 6.600 12.451 1.00 86.81 83 VAL A N 1
ATOM 663 C CA . VAL A 1 83 ? -2.372 7.167 11.091 1.00 86.81 83 VAL A CA 1
ATOM 664 C C . VAL A 1 83 ? -1.147 8.031 10.794 1.00 86.81 83 VAL A C 1
ATOM 666 O O . VAL A 1 83 ? -0.561 7.922 9.714 1.00 86.81 83 VAL A O 1
ATOM 669 N N . ILE A 1 84 ? -0.727 8.862 11.752 1.00 91.25 84 ILE A N 1
ATOM 670 C CA . ILE A 1 84 ? 0.472 9.697 11.613 1.00 91.25 84 ILE A CA 1
ATOM 671 C C . ILE A 1 84 ? 1.720 8.817 11.472 1.00 91.25 84 ILE A C 1
ATOM 673 O O . ILE A 1 84 ? 2.521 9.033 10.560 1.00 91.25 84 ILE A O 1
ATOM 677 N N . ALA A 1 85 ? 1.867 7.794 12.319 1.00 93.44 85 ALA A N 1
ATOM 678 C CA . ALA A 1 85 ? 3.003 6.878 12.266 1.00 93.44 85 ALA A CA 1
ATOM 679 C C . ALA A 1 85 ? 3.067 6.106 10.936 1.00 93.44 85 ALA A C 1
ATOM 681 O O . ALA A 1 85 ? 4.114 6.080 10.287 1.00 93.44 85 ALA A O 1
ATOM 682 N N . ALA A 1 86 ? 1.944 5.535 10.490 1.00 89.44 86 ALA A N 1
ATOM 683 C CA . ALA A 1 86 ? 1.859 4.820 9.218 1.00 89.44 86 ALA A CA 1
ATOM 684 C C . ALA A 1 86 ? 2.195 5.732 8.026 1.00 89.44 86 ALA A C 1
ATOM 686 O O . ALA A 1 86 ? 2.972 5.346 7.151 1.00 89.44 86 ALA A O 1
ATOM 687 N N . SER A 1 87 ? 1.681 6.966 8.023 1.00 91.75 87 SER A N 1
ATOM 688 C CA . SER A 1 87 ? 1.974 7.952 6.974 1.00 91.75 87 SER A CA 1
ATOM 689 C C . SER A 1 87 ? 3.459 8.308 6.924 1.00 91.75 87 SER A C 1
ATOM 691 O O . SER A 1 87 ? 4.018 8.439 5.838 1.00 91.75 87 SER A O 1
ATOM 693 N N . GLY A 1 88 ? 4.119 8.406 8.083 1.00 95.69 88 GLY A N 1
ATOM 694 C CA . GLY A 1 88 ? 5.560 8.641 8.167 1.00 95.69 88 GLY A CA 1
ATOM 695 C C . GLY A 1 88 ? 6.383 7.529 7.514 1.00 95.69 88 GLY A C 1
ATOM 696 O O . GLY A 1 88 ? 7.283 7.817 6.725 1.00 95.69 88 GLY A O 1
ATOM 697 N N . VAL A 1 89 ? 6.045 6.262 7.776 1.00 92.19 89 VAL A N 1
ATOM 698 C CA . VAL A 1 89 ? 6.731 5.109 7.162 1.00 92.19 89 VAL A CA 1
ATOM 699 C C . VAL A 1 89 ? 6.526 5.088 5.645 1.00 92.19 89 VAL A C 1
ATOM 701 O O . VAL A 1 89 ? 7.487 4.911 4.896 1.00 92.19 89 VAL A O 1
ATOM 704 N N . VAL A 1 90 ? 5.296 5.326 5.176 1.00 90.31 90 VAL A N 1
ATOM 705 C CA . VAL A 1 90 ? 4.985 5.364 3.737 1.00 90.31 90 VAL A CA 1
ATOM 706 C C . VAL A 1 90 ? 5.703 6.525 3.047 1.00 90.31 90 VAL A C 1
ATOM 708 O O . VAL A 1 90 ? 6.314 6.323 1.999 1.00 90.31 90 VAL A O 1
ATOM 711 N N . ALA A 1 91 ? 5.695 7.721 3.642 1.00 92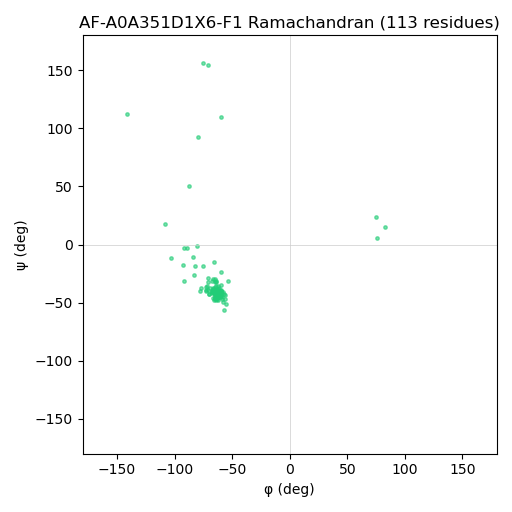.19 91 ALA A N 1
ATOM 712 C CA . ALA A 1 91 ? 6.392 8.888 3.108 1.00 92.19 91 ALA A CA 1
ATOM 713 C C . ALA A 1 91 ? 7.910 8.665 3.035 1.00 92.19 91 ALA A C 1
ATOM 715 O O . ALA A 1 91 ? 8.529 9.011 2.030 1.00 92.19 91 ALA A O 1
ATOM 716 N N . ALA A 1 92 ? 8.506 8.041 4.055 1.00 95.25 92 ALA A N 1
ATOM 717 C CA . ALA A 1 92 ? 9.921 7.682 4.047 1.00 95.25 92 ALA A CA 1
ATOM 718 C C . ALA A 1 92 ? 10.247 6.676 2.931 1.00 95.25 92 ALA A C 1
ATOM 720 O O . ALA A 1 92 ? 11.207 6.872 2.188 1.00 95.25 92 ALA A O 1
ATOM 721 N N . PHE A 1 93 ? 9.420 5.640 2.762 1.00 89.81 93 PHE A N 1
ATOM 722 C CA . PHE A 1 93 ? 9.599 4.637 1.711 1.00 89.81 93 PHE A CA 1
ATOM 723 C C . PHE A 1 93 ? 9.451 5.232 0.303 1.00 89.81 93 PHE A C 1
ATOM 725 O O . PHE A 1 93 ? 10.294 5.008 -0.566 1.00 89.81 93 PHE A O 1
ATOM 732 N N . MET A 1 94 ? 8.409 6.037 0.073 1.00 89.50 94 MET A N 1
ATOM 733 C CA . MET A 1 94 ? 8.211 6.734 -1.201 1.00 89.50 94 MET A CA 1
ATOM 734 C C . MET A 1 94 ? 9.340 7.733 -1.479 1.00 89.50 94 MET A C 1
ATOM 736 O O . MET A 1 94 ? 9.827 7.805 -2.608 1.00 89.50 94 MET A O 1
ATOM 740 N N . GLY A 1 95 ? 9.792 8.464 -0.456 1.00 91.38 95 GLY A N 1
ATOM 741 C CA . GLY A 1 95 ? 10.907 9.403 -0.554 1.00 91.38 95 GLY A CA 1
ATOM 742 C C . GLY A 1 95 ? 12.227 8.716 -0.905 1.00 91.38 95 GLY A C 1
ATOM 743 O O . GLY A 1 95 ? 12.936 9.182 -1.796 1.00 91.38 95 GLY A O 1
ATOM 744 N N . PHE A 1 96 ? 12.528 7.580 -0.269 1.00 89.94 96 PHE A N 1
ATOM 745 C CA . PHE A 1 96 ? 13.723 6.789 -0.562 1.00 89.94 96 PHE A CA 1
ATOM 746 C C . PHE A 1 96 ? 13.701 6.237 -1.993 1.00 89.94 96 PHE A C 1
ATOM 748 O O . PHE A 1 96 ? 14.651 6.448 -2.743 1.00 89.94 96 PHE A O 1
ATOM 755 N N . ASN A 1 97 ? 12.588 5.636 -2.424 1.00 85.94 97 ASN A N 1
ATOM 756 C CA . ASN A 1 97 ? 12.456 5.108 -3.786 1.00 85.94 97 ASN A CA 1
ATOM 757 C C . ASN A 1 97 ? 12.572 6.202 -4.860 1.00 85.94 97 ASN A C 1
ATOM 759 O O . ASN A 1 97 ? 13.190 5.986 -5.903 1.00 85.94 97 ASN A O 1
ATOM 763 N N . ALA A 1 98 ? 12.008 7.390 -4.616 1.00 86.44 98 ALA A N 1
ATOM 764 C CA . ALA A 1 98 ? 12.137 8.525 -5.528 1.00 86.44 98 ALA A CA 1
ATOM 765 C C . ALA A 1 98 ? 13.581 9.051 -5.599 1.00 86.44 98 ALA A C 1
ATOM 767 O O . ALA A 1 98 ? 14.049 9.426 -6.677 1.00 86.44 98 ALA A O 1
ATOM 768 N N . TYR A 1 99 ? 14.299 9.060 -4.471 1.00 86.12 99 TYR A N 1
ATOM 769 C CA . TYR A 1 99 ? 15.712 9.428 -4.431 1.00 86.12 99 TYR A CA 1
ATOM 770 C C . TYR A 1 99 ? 16.577 8.428 -5.214 1.00 86.12 99 TYR A C 1
ATOM 772 O O . TYR A 1 99 ? 17.357 8.854 -6.067 1.00 86.12 99 TYR A O 1
ATOM 780 N N . SER A 1 100 ? 16.365 7.120 -5.018 1.00 75.50 100 SER A N 1
ATOM 781 C CA . SER A 1 100 ? 17.057 6.052 -5.755 1.00 75.50 100 SER A CA 1
ATOM 782 C C . SER A 1 100 ? 16.808 6.113 -7.267 1.00 75.50 100 SER A C 1
ATOM 784 O O . SER A 1 100 ? 17.752 6.055 -8.054 1.00 75.50 100 SER A O 1
ATOM 786 N N . ALA A 1 101 ? 15.561 6.327 -7.698 1.00 73.81 101 ALA A N 1
ATOM 787 C CA . ALA A 1 101 ? 15.242 6.480 -9.119 1.00 73.81 101 ALA A CA 1
ATOM 788 C C . ALA A 1 101 ? 15.908 7.725 -9.741 1.00 73.81 101 ALA A C 1
ATOM 790 O O . ALA A 1 101 ? 16.291 7.726 -10.913 1.00 73.81 101 ALA A O 1
ATOM 791 N N . LYS A 1 102 ? 16.079 8.802 -8.959 1.00 70.69 102 LYS A N 1
ATOM 792 C CA . LYS A 1 102 ? 16.761 10.021 -9.416 1.00 70.69 102 LYS A CA 1
ATOM 793 C C . LYS A 1 102 ? 18.272 9.829 -9.532 1.00 70.69 102 LYS A C 1
ATOM 795 O O . LYS A 1 102 ? 18.863 10.385 -10.457 1.00 70.69 102 LYS A O 1
ATOM 800 N N . SER A 1 103 ? 18.893 9.067 -8.628 1.00 68.25 103 SER A N 1
ATOM 801 C CA . SER A 1 103 ? 20.310 8.708 -8.755 1.00 68.25 103 SER A CA 1
ATOM 802 C C . SER A 1 103 ? 20.568 7.840 -9.986 1.00 68.25 103 SER A C 1
ATOM 804 O O . SER A 1 103 ? 21.504 8.132 -10.720 1.00 68.25 103 SER A O 1
ATOM 806 N N . ASP A 1 104 ? 19.695 6.874 -10.285 1.00 59.69 104 ASP A N 1
ATOM 807 C CA . ASP A 1 104 ? 19.835 5.998 -11.460 1.00 59.69 104 ASP A CA 1
ATOM 808 C C . ASP A 1 104 ? 19.721 6.770 -12.787 1.00 59.69 104 ASP A C 1
ATOM 810 O O . ASP A 1 104 ? 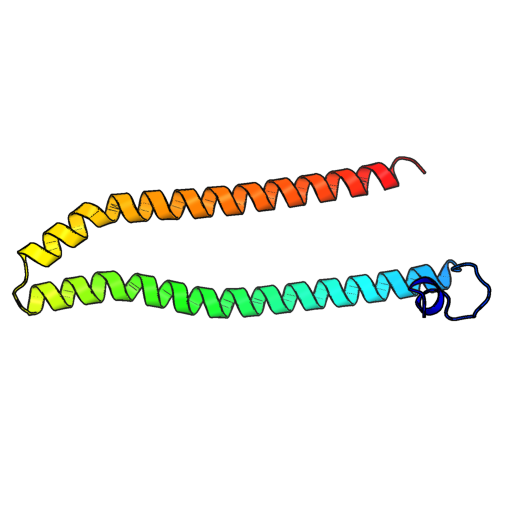20.525 6.623 -13.714 1.00 59.69 104 ASP A O 1
ATOM 814 N N . LYS A 1 105 ? 18.766 7.709 -12.855 1.00 58.12 105 LYS A N 1
ATOM 815 C CA . LYS A 1 105 ? 18.609 8.604 -14.010 1.00 58.12 105 LYS A CA 1
ATOM 816 C C . LYS A 1 105 ? 19.801 9.555 -14.193 1.00 58.12 105 LYS A C 1
ATOM 818 O O . LYS A 1 105 ? 20.125 9.935 -15.314 1.00 58.12 105 LYS A O 1
ATOM 823 N N . LYS A 1 106 ? 20.456 9.968 -13.103 1.00 57.22 106 LYS A N 1
ATOM 824 C CA . LYS A 1 106 ? 21.629 10.851 -13.170 1.00 57.22 106 LYS A CA 1
ATOM 825 C C . LYS A 1 106 ? 22.865 10.108 -13.689 1.00 57.22 106 LYS A C 1
ATOM 827 O O . LYS A 1 106 ? 23.598 10.681 -14.487 1.00 57.22 106 LYS A O 1
ATOM 832 N N . THR A 1 107 ? 23.052 8.851 -13.284 1.00 57.12 107 THR A N 1
ATOM 833 C CA . THR A 1 107 ? 24.165 7.993 -13.726 1.00 57.12 107 THR A CA 1
ATOM 834 C C . THR A 1 107 ? 24.068 7.628 -15.213 1.00 57.12 107 THR A C 1
ATOM 836 O O . THR A 1 107 ? 25.072 7.675 -15.923 1.00 57.12 107 THR A O 1
ATOM 839 N N . SER A 1 108 ? 22.863 7.341 -15.717 1.00 53.88 108 SER A N 1
ATOM 840 C CA . SER A 1 108 ? 22.637 7.064 -17.149 1.00 53.88 108 SER A CA 1
ATOM 841 C C . SER A 1 108 ? 22.875 8.291 -18.039 1.00 53.88 108 SER A C 1
ATOM 843 O O . SER A 1 108 ? 23.519 8.171 -19.076 1.00 53.88 108 SER A O 1
ATOM 845 N N . MET A 1 109 ? 22.464 9.492 -17.607 1.00 51.84 109 MET A N 1
ATOM 846 C CA . MET A 1 109 ? 22.721 10.729 -18.362 1.00 51.84 109 MET A CA 1
ATOM 847 C C . MET A 1 109 ? 24.207 11.123 -18.415 1.00 51.84 109 MET A C 1
ATOM 849 O O . MET A 1 109 ? 24.634 11.718 -19.400 1.00 51.84 109 MET A O 1
ATOM 853 N N . SER A 1 110 ? 25.007 10.807 -17.388 1.00 51.31 110 SER A N 1
ATOM 854 C CA . SER A 1 110 ? 26.452 11.086 -17.414 1.00 51.31 110 SER A CA 1
ATOM 855 C C . SER A 1 110 ? 27.228 10.195 -18.386 1.00 51.31 110 SER A C 1
ATOM 857 O O . SER A 1 110 ? 28.213 10.659 -18.943 1.00 51.31 110 SER A O 1
ATOM 859 N N . MET A 1 111 ? 26.773 8.963 -18.648 1.00 50.84 111 MET A N 1
ATOM 860 C CA . MET A 1 111 ? 27.423 8.079 -19.631 1.00 50.84 111 MET A CA 1
ATOM 861 C C . MET A 1 111 ? 27.133 8.463 -21.090 1.00 50.84 111 MET A C 1
ATOM 863 O O . MET A 1 111 ? 27.859 8.045 -21.988 1.00 50.84 111 MET A O 1
ATOM 867 N N . GLU A 1 112 ? 26.082 9.247 -21.341 1.00 50.25 112 GLU A N 1
ATOM 868 C CA . GLU A 1 112 ? 25.697 9.685 -22.690 1.00 50.25 112 GLU A CA 1
ATOM 869 C C . GLU A 1 112 ? 26.319 11.039 -23.076 1.00 50.25 112 GLU A C 1
ATOM 871 O O . GLU A 1 112 ? 26.399 11.364 -24.254 1.00 50.25 112 GLU A O 1
ATOM 876 N N . GLY A 1 113 ? 26.806 11.812 -22.095 1.00 43.84 113 GLY A N 1
ATOM 877 C CA . GLY A 1 113 ? 27.518 13.080 -22.311 1.00 43.84 113 GLY A CA 1
ATOM 878 C C . GLY A 1 113 ? 29.044 12.9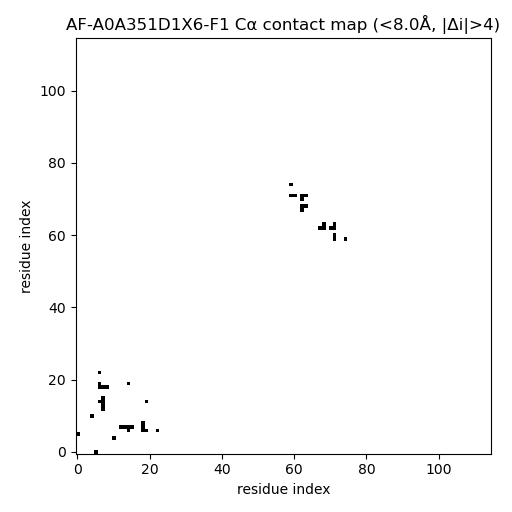63 -22.412 1.00 43.84 113 GLY A C 1
ATOM 879 O O . GLY A 1 113 ? 29.703 13.978 -22.621 1.00 43.84 113 GLY A O 1
ATOM 880 N N . GLU A 1 114 ? 29.601 11.760 -22.241 1.00 45.09 114 GLU A N 1
ATOM 881 C CA . GLU A 1 114 ? 31.048 11.484 -22.308 1.00 45.09 114 GLU A CA 1
ATOM 882 C C . GLU A 1 114 ? 31.455 10.703 -23.579 1.00 45.09 114 GLU A C 1
ATOM 884 O O . GLU A 1 114 ? 32.540 10.123 -23.633 1.00 45.09 114 GLU A O 1
ATOM 889 N N . LYS A 1 115 ? 30.589 10.679 -24.605 1.00 38.44 115 LYS A N 1
ATOM 890 C CA . LYS A 1 115 ? 30.896 10.176 -25.955 1.00 38.44 115 LYS A CA 1
ATOM 891 C C . LYS A 1 115 ? 30.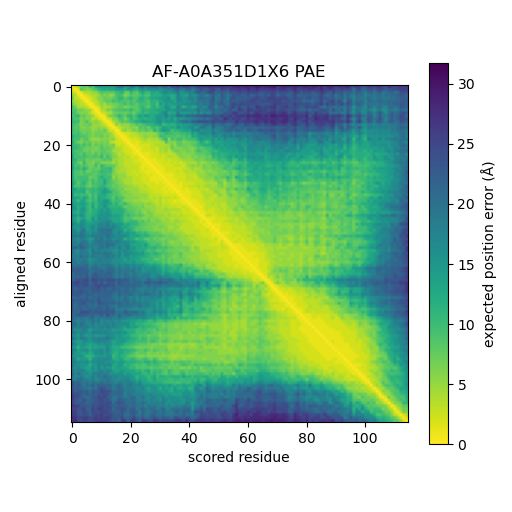949 11.301 -26.979 1.00 38.44 115 LYS A C 1
ATOM 893 O O . LYS A 1 115 ? 30.073 12.191 -26.918 1.00 38.44 115 LYS A O 1
#

Foldseek 3Di:
DPVQPVLCPPPPSDRDPVSVVVVVVVVVVVVVVVVVVVVVVCVVVVVVVVVVVVVLVVVLVVCVVVVVPVVSVVSVVCVVVVVVVVVVVVCVVVVVVVVVVVVVVVVVVVVVVVD

Solvent-accessible surface area (backbone atoms only — not comparable to full-atom values): 6540 Å² total; per-residue (Å²): 132,55,75,62,64,67,53,29,81,84,72,79,88,62,76,46,76,73,42,51,52,52,50,54,52,52,52,53,51,50,54,53,50,55,52,51,54,51,52,56,48,47,58,57,51,52,52,54,50,56,50,53,64,52,46,57,60,51,51,39,53,51,34,44,76,72,68,38,54,72,59,36,50,58,54,57,69,50,44,63,59,52,53,55,52,52,50,50,55,51,50,51,53,53,52,50,54,55,50,53,55,49,52,54,56,53,56,56,55,55,66,66,71,75,112

Sequence (115 aa):
MTEFDKADTNGDGVIQPDEWEKLRLEERRLEINDRDLKRDAERRYTGFALAGMLIYPFIILLASVLGFDKAATLITDIASVYVIAASGVVAAFMGFNAYSAKSDKKTSMSMEGEK

pLDDT: mean 77.46, std 12.64, range [38.44, 95.69]

Mean predicted aligned error: 12.03 Å

Radius of gyration: 25.54 Å; Cα contacts (8 Å, |Δi|>4): 22; chains: 1; bounding box: 57×33×62 Å

Secondary structure (DSSP, 8-state):
--HHHHH-SS-SSS--HHHHHHHHHHHHHHHHHHHHHHHHHHHHHHHHHHHHHHHHHHHHHHHHHTT-HHHHHHHHHHHHHHHHHHHHHHHHHHHHHHHHHHHHHHHHHHHHS--